Protein AF-F9XJL9-F1 (afdb_monomer_lite)

Foldseek 3Di:
DVVLVVLLVVLVVLLVVLLVLLVVQLVLADDPVLNVVSVVLNVLSVVLVVLVVVLQVQLVVQQQVVQCVVCDPDPDGDRDPCSVVSSCCQCCPPPHCNVVSVVSSVSSVVSSVVCCVRNVVCSVCRND

pLDDT: mean 94.13, std 6.64, range [61.5, 98.75]

Radius of gyration: 19.15 Å; chains: 1; bounding box: 49×22×49 Å

Secondary structure (DSSP, 8-state):
-HHHHHHHHHHHHHHHHHHHHHHHHGGG---HHHHHHHHHHHHHHHHHHHHHHHHHHHHHHHHHHHHHHHHTT-SS----TTHHHHHHHHHH-TTTTHHHHHHHHHHHHHHHHHHHHHHHHHHHSTT-

Sequence (128 aa):
MSEVAGELWLLLIQLAHKVKRAEDCLPRVRSTASRDMVEDFLDSGERLWQRFNKLLKICENYMWKAAKKESGNAKNVTMGKNSGCEFVDAIFGRDRELARTEKMMTGMRLWSMRFDANCEDILRNPSA

Structure (mmCIF, N/CA/C/O backbone):
data_AF-F9XJL9-F1
#
_entry.id   AF-F9XJL9-F1
#
loop_
_atom_site.group_PDB
_atom_site.id
_atom_site.type_symbol
_atom_site.label_atom_id
_atom_site.label_alt_id
_atom_site.label_comp_id
_atom_site.label_asym_id
_atom_site.label_entity_id
_atom_site.label_seq_id
_atom_site.pdbx_PDB_ins_code
_atom_site.Cartn_x
_atom_site.Cartn_y
_atom_site.Cartn_z
_atom_site.occupancy
_atom_site.B_iso_or_equiv
_atom_site.auth_seq_id
_atom_site.auth_comp_id
_atom_site.auth_asym_id
_atom_site.auth_atom_id
_atom_site.pdbx_PDB_model_num
ATOM 1 N N . MET A 1 1 ? -3.286 0.090 -19.213 1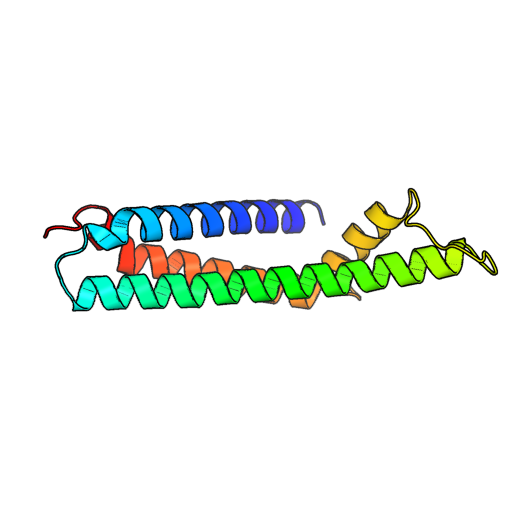.00 61.50 1 MET A N 1
ATOM 2 C CA . MET A 1 1 ? -2.320 0.860 -18.393 1.00 61.50 1 MET A CA 1
ATOM 3 C C . MET A 1 1 ? -3.009 1.930 -17.555 1.00 61.50 1 MET A C 1
ATOM 5 O O . MET A 1 1 ? -2.836 1.899 -16.347 1.00 61.50 1 MET A O 1
ATOM 9 N N . SER A 1 2 ? -3.806 2.833 -18.145 1.00 80.50 2 SER A N 1
ATOM 10 C CA . SER A 1 2 ? -4.496 3.907 -17.402 1.00 80.50 2 SER A CA 1
ATOM 11 C C . SER A 1 2 ? -5.423 3.402 -16.288 1.00 80.50 2 SER A C 1
ATOM 13 O O . SER A 1 2 ? -5.428 3.980 -15.208 1.00 80.50 2 SER A O 1
ATOM 15 N N . GLU A 1 3 ? -6.150 2.307 -16.519 1.00 89.50 3 GLU A N 1
ATOM 16 C CA . GLU A 1 3 ? -7.044 1.701 -15.521 1.00 89.50 3 GLU A CA 1
ATOM 17 C C . GLU A 1 3 ? -6.284 1.191 -14.285 1.00 89.50 3 GLU A C 1
ATOM 19 O O . GLU A 1 3 ? -6.577 1.609 -13.170 1.00 89.50 3 GLU A O 1
ATOM 24 N N . VAL A 1 4 ? -5.234 0.384 -14.484 1.00 92.75 4 VAL A N 1
ATOM 25 C CA . VAL A 1 4 ? -4.384 -0.143 -13.396 1.00 92.75 4 VAL A CA 1
ATOM 26 C C . VAL A 1 4 ? -3.707 0.987 -12.615 1.00 92.75 4 VAL A C 1
ATOM 28 O O . VAL A 1 4 ? -3.630 0.936 -11.389 1.00 92.75 4 VAL A O 1
ATOM 31 N N . ALA A 1 5 ? -3.238 2.030 -13.306 1.00 94.56 5 ALA A N 1
ATOM 32 C CA . ALA A 1 5 ? -2.624 3.188 -12.664 1.00 94.56 5 ALA A CA 1
ATOM 33 C C . ALA A 1 5 ? -3.626 3.980 -11.810 1.00 94.56 5 ALA A C 1
ATOM 35 O O . ALA A 1 5 ? -3.317 4.343 -10.674 1.00 94.56 5 ALA A O 1
ATOM 36 N N . GLY A 1 6 ? -4.830 4.218 -12.340 1.00 96.38 6 GLY A N 1
ATOM 37 C CA . GLY A 1 6 ? -5.908 4.880 -11.608 1.00 96.38 6 GLY A CA 1
ATOM 38 C C . GLY A 1 6 ? -6.353 4.073 -10.392 1.00 96.38 6 GLY A C 1
ATOM 39 O O . GLY A 1 6 ? -6.515 4.624 -9.306 1.00 96.38 6 GLY A O 1
ATOM 40 N N . GLU A 1 7 ? -6.476 2.757 -10.538 1.00 96.62 7 GLU A N 1
ATOM 41 C CA . GLU A 1 7 ? -6.834 1.885 -9.426 1.00 96.62 7 GLU A CA 1
ATOM 42 C C . GLU A 1 7 ? -5.744 1.850 -8.345 1.00 96.62 7 GLU A C 1
ATOM 44 O O . GLU A 1 7 ? -6.054 1.978 -7.161 1.00 96.62 7 GLU A O 1
ATOM 49 N N . LEU A 1 8 ? -4.465 1.745 -8.726 1.00 97.69 8 LEU A N 1
ATOM 50 C CA . LEU A 1 8 ? -3.355 1.820 -7.775 1.00 97.69 8 LEU A CA 1
ATOM 51 C C . LEU A 1 8 ? -3.398 3.136 -6.989 1.00 97.69 8 LEU A C 1
ATOM 53 O O . LEU A 1 8 ? -3.241 3.128 -5.771 1.00 97.69 8 LEU A O 1
ATOM 57 N N . TRP A 1 9 ? -3.645 4.256 -7.670 1.00 97.62 9 TRP A N 1
ATOM 58 C CA . TRP A 1 9 ? -3.761 5.562 -7.026 1.00 97.62 9 TRP A CA 1
ATOM 59 C C . TRP A 1 9 ? -4.885 5.605 -5.984 1.00 97.62 9 TRP A C 1
ATOM 61 O O . TRP A 1 9 ? -4.665 6.039 -4.852 1.00 97.62 9 TRP A O 1
ATOM 71 N N . LEU A 1 10 ? -6.068 5.088 -6.325 1.00 98.31 10 LEU A N 1
ATOM 72 C CA . LEU A 1 10 ? -7.190 5.004 -5.389 1.00 98.31 10 LEU A CA 1
ATOM 73 C C . LEU A 1 10 ? -6.866 4.112 -4.183 1.00 98.31 10 LEU A C 1
ATOM 75 O O . LEU A 1 10 ? -7.186 4.482 -3.053 1.00 98.31 10 LEU A O 1
ATOM 79 N N . LEU A 1 11 ? -6.191 2.979 -4.393 1.00 98.50 11 LEU A N 1
ATOM 80 C CA . LEU A 1 11 ? -5.766 2.093 -3.304 1.00 98.50 11 LEU A CA 1
ATOM 81 C C . LEU A 1 11 ? -4.772 2.775 -2.356 1.00 98.50 11 LEU A C 1
ATOM 83 O O . LEU A 1 11 ? -4.882 2.609 -1.142 1.00 98.50 11 LEU A O 1
ATOM 87 N N . LEU A 1 12 ? -3.840 3.574 -2.882 1.00 98.50 12 LEU A N 1
ATOM 88 C CA . LEU A 1 12 ? -2.882 4.333 -2.071 1.00 98.50 12 LEU A CA 1
ATOM 89 C C . LEU A 1 12 ? -3.572 5.423 -1.240 1.00 98.50 12 LEU A C 1
ATOM 91 O O . LEU A 1 12 ? -3.258 5.573 -0.059 1.00 98.50 12 LEU A O 1
ATOM 95 N N . ILE A 1 13 ? -4.544 6.138 -1.820 1.00 98.56 13 ILE A N 1
ATOM 96 C CA . ILE A 1 13 ? -5.365 7.113 -1.083 1.00 98.56 13 ILE A CA 1
ATOM 97 C C . ILE A 1 13 ? -6.127 6.421 0.050 1.00 98.56 13 ILE A C 1
ATOM 99 O O . ILE A 1 13 ? -6.119 6.901 1.184 1.00 98.56 13 ILE A O 1
ATOM 103 N N . GLN A 1 14 ? -6.772 5.289 -0.240 1.00 98.25 14 GLN A N 1
ATOM 104 C CA . GLN A 1 14 ? -7.529 4.537 0.760 1.00 98.25 14 GLN A CA 1
ATOM 105 C C . GLN A 1 14 ? -6.635 4.036 1.894 1.00 98.25 14 GLN A C 1
ATOM 107 O O . GLN A 1 14 ? -6.997 4.191 3.060 1.00 98.25 14 GLN A O 1
ATOM 112 N N . LEU A 1 15 ? -5.466 3.474 1.570 1.00 98.56 15 LEU A N 1
ATOM 113 C CA . LEU A 1 15 ? -4.495 3.017 2.562 1.00 98.56 15 LEU A CA 1
ATOM 114 C C . LEU A 1 15 ? -4.051 4.174 3.465 1.00 98.56 15 LEU A C 1
ATOM 116 O O . LEU A 1 15 ? -4.150 4.058 4.684 1.00 98.56 15 LEU A O 1
ATOM 120 N N . ALA A 1 16 ? -3.633 5.302 2.878 1.00 98.50 16 ALA A N 1
ATOM 121 C CA . ALA A 1 16 ? -3.210 6.486 3.630 1.00 98.50 16 ALA A CA 1
ATOM 122 C C . ALA A 1 16 ? -4.318 6.995 4.558 1.00 98.50 16 ALA A C 1
ATOM 124 O O . ALA A 1 16 ? -4.078 7.246 5.737 1.00 98.50 16 ALA A O 1
ATOM 125 N N . HIS A 1 17 ? -5.542 7.111 4.039 1.00 98.31 17 HIS A N 1
ATOM 126 C CA . HIS A 1 17 ? -6.683 7.592 4.806 1.00 98.31 17 HIS A CA 1
ATOM 127 C C . HIS A 1 17 ? -7.019 6.672 5.988 1.00 98.31 17 HIS A C 1
ATOM 129 O O . HIS A 1 17 ? -7.194 7.152 7.108 1.00 98.31 17 HIS A O 1
ATOM 135 N N . LYS A 1 18 ? -7.100 5.355 5.756 1.00 98.56 18 LYS A N 1
ATOM 136 C CA . LYS A 1 18 ? -7.447 4.377 6.797 1.00 98.56 18 LYS A CA 1
ATOM 137 C C . LYS A 1 18 ? -6.374 4.295 7.882 1.00 98.56 18 LYS A C 1
ATOM 139 O O . LYS A 1 18 ? -6.726 4.332 9.058 1.00 98.56 18 LYS A O 1
ATOM 144 N N . VAL A 1 19 ? -5.093 4.261 7.498 1.00 98.56 19 VAL A N 1
ATOM 145 C CA . VAL A 1 19 ? -3.960 4.295 8.442 1.00 98.56 19 VAL A CA 1
ATOM 146 C C . VAL A 1 19 ? -4.032 5.555 9.296 1.00 98.56 19 VAL A C 1
ATOM 148 O O . VAL A 1 19 ? -4.106 5.455 10.516 1.00 98.56 19 VAL A O 1
ATOM 151 N N . LYS A 1 20 ? -4.140 6.731 8.668 1.00 98.44 20 LYS A N 1
ATOM 152 C CA . LYS A 1 20 ? -4.184 8.000 9.398 1.00 98.44 20 LYS A CA 1
ATOM 153 C C . LYS A 1 20 ? -5.365 8.073 10.369 1.00 98.44 20 LYS A C 1
ATOM 155 O O . LYS A 1 20 ? -5.208 8.464 11.523 1.00 98.44 20 LYS A O 1
ATOM 160 N N . ARG A 1 21 ? -6.554 7.653 9.924 1.00 98.25 21 ARG A N 1
ATOM 161 C CA . ARG A 1 21 ? -7.752 7.608 10.774 1.00 98.25 21 ARG A CA 1
ATOM 162 C C . ARG A 1 21 ? -7.572 6.662 11.963 1.00 98.25 21 ARG A C 1
ATOM 164 O O . ARG A 1 21 ? -8.027 6.995 13.055 1.00 98.25 21 ARG A O 1
ATOM 171 N N . ALA A 1 22 ? -6.948 5.501 11.763 1.00 98.38 22 ALA A N 1
ATOM 172 C CA . ALA A 1 22 ? -6.658 4.565 12.845 1.00 98.38 22 ALA A CA 1
ATOM 173 C C . ALA A 1 22 ? -5.660 5.151 13.850 1.00 98.38 22 ALA A C 1
ATOM 175 O O . ALA A 1 22 ? -5.959 5.149 15.041 1.00 98.38 22 ALA A O 1
ATOM 176 N N . GLU A 1 23 ? -4.547 5.727 13.389 1.00 98.31 23 GLU A N 1
ATOM 177 C CA . GLU A 1 23 ? -3.550 6.391 14.245 1.00 98.31 23 GLU A CA 1
ATOM 178 C C . GLU A 1 23 ? -4.179 7.493 15.109 1.00 98.31 23 GLU A C 1
ATOM 180 O O . GLU A 1 23 ? -3.985 7.526 16.323 1.00 98.31 23 GLU A O 1
ATOM 185 N N . ASP A 1 24 ? -4.996 8.361 14.505 1.00 98.06 24 ASP A N 1
ATOM 186 C CA . ASP A 1 24 ? -5.655 9.472 15.204 1.00 98.06 24 ASP A CA 1
ATOM 187 C C . ASP A 1 24 ? -6.768 8.999 16.166 1.00 98.06 24 ASP A C 1
ATOM 189 O O . ASP A 1 24 ? -7.222 9.735 17.051 1.00 98.06 24 ASP A O 1
ATOM 193 N N . CYS A 1 25 ? -7.278 7.778 15.991 1.00 97.88 25 CYS A N 1
ATOM 194 C CA . CYS A 1 25 ? -8.306 7.207 16.858 1.00 97.88 25 CYS A CA 1
ATOM 195 C C . CYS A 1 25 ? -7.731 6.357 17.990 1.00 97.88 25 CYS A C 1
ATOM 197 O O . CYS A 1 25 ? -8.302 6.349 19.079 1.00 97.88 25 CYS A O 1
ATOM 199 N N . LEU A 1 26 ? -6.589 5.707 17.769 1.00 97.06 26 LEU A N 1
ATOM 200 C CA . LEU A 1 26 ? -5.985 4.741 18.682 1.00 97.06 26 LEU A CA 1
ATOM 201 C C . LEU A 1 26 ? -5.869 5.222 20.145 1.00 97.06 26 LEU A C 1
ATOM 203 O O . LEU A 1 26 ? -6.224 4.451 21.037 1.00 97.06 26 LEU A O 1
ATOM 207 N N . PRO A 1 27 ? -5.496 6.487 20.448 1.00 97.06 27 PRO A N 1
ATOM 208 C CA . PRO A 1 27 ? -5.432 6.970 21.832 1.00 97.06 27 PRO A CA 1
ATOM 209 C C . PRO A 1 27 ? -6.782 6.987 22.563 1.00 97.06 27 PRO A C 1
ATOM 211 O O . PRO A 1 27 ? -6.817 7.043 23.790 1.00 97.06 27 PRO A O 1
ATOM 214 N N . ARG A 1 28 ? -7.897 6.977 21.822 1.00 97.38 28 ARG A N 1
ATOM 215 C CA . ARG A 1 28 ? -9.263 6.988 22.362 1.00 97.38 28 ARG A CA 1
ATOM 216 C C . ARG A 1 28 ? -9.818 5.582 22.586 1.00 97.38 28 ARG A C 1
ATOM 218 O O . ARG A 1 28 ? -10.837 5.466 23.265 1.00 97.38 28 ARG A O 1
ATOM 225 N N . VAL A 1 29 ? -9.178 4.548 22.031 1.00 97.50 29 VAL A N 1
ATOM 226 C CA . VAL A 1 29 ? -9.63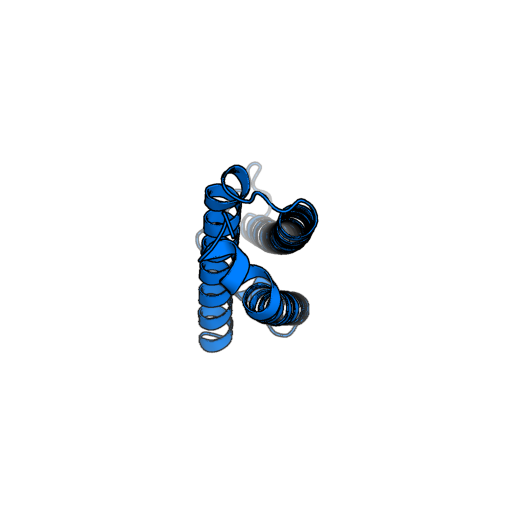3 3.155 22.123 1.00 97.50 29 VAL A CA 1
ATOM 227 C C . VAL A 1 29 ? -9.365 2.611 23.527 1.00 97.50 29 VAL A C 1
ATOM 229 O O . VAL A 1 29 ? -8.211 2.495 23.941 1.00 97.50 29 VAL A O 1
ATOM 232 N N . ARG A 1 30 ? -10.432 2.307 24.280 1.00 94.75 30 ARG A N 1
ATOM 233 C CA . ARG A 1 30 ? -10.332 1.873 25.691 1.00 94.75 30 ARG A CA 1
ATOM 234 C C . ARG A 1 30 ? -10.161 0.368 25.864 1.00 94.75 30 ARG A C 1
ATOM 236 O O . ARG A 1 30 ? -9.438 -0.060 26.758 1.00 94.75 30 ARG A O 1
ATOM 243 N N . SER A 1 31 ? -10.837 -0.420 25.034 1.00 96.38 31 SER A N 1
ATOM 244 C CA . SER A 1 31 ? -10.719 -1.878 25.044 1.00 96.38 31 SER A CA 1
ATOM 245 C C . SER A 1 31 ? -9.328 -2.296 24.568 1.00 96.38 31 SER A C 1
ATOM 247 O O . SER A 1 31 ? -8.933 -1.957 23.453 1.00 96.38 31 SER A O 1
ATOM 249 N N . THR A 1 32 ? -8.604 -3.058 25.392 1.00 96.88 32 THR A N 1
ATOM 250 C CA . THR A 1 32 ? -7.283 -3.600 25.037 1.00 96.88 32 THR A CA 1
ATOM 251 C C . THR A 1 32 ? -7.361 -4.461 23.780 1.00 96.88 32 THR A C 1
ATOM 253 O O . THR A 1 32 ? -6.623 -4.214 22.840 1.00 96.88 32 THR A O 1
ATOM 256 N N . ALA A 1 33 ? -8.330 -5.377 23.695 1.00 97.06 33 ALA A N 1
ATOM 257 C CA . ALA A 1 33 ? -8.490 -6.235 22.519 1.00 97.06 33 ALA A CA 1
ATOM 258 C C . ALA A 1 33 ? -8.774 -5.431 21.236 1.00 97.06 33 ALA A C 1
ATOM 260 O O . ALA A 1 33 ? -8.251 -5.743 20.169 1.00 97.06 33 ALA A O 1
ATOM 261 N N . SER A 1 34 ? -9.581 -4.370 21.337 1.00 97.94 34 SER A N 1
ATOM 262 C CA . SER A 1 34 ? -9.863 -3.485 20.201 1.00 97.94 34 SER A CA 1
ATOM 263 C C . SER A 1 34 ? -8.635 -2.670 19.799 1.00 97.94 34 SER A C 1
ATOM 265 O O . SER A 1 34 ? -8.427 -2.408 18.617 1.00 97.94 34 SER A O 1
ATOM 267 N N . ARG A 1 35 ? -7.822 -2.261 20.777 1.00 98.00 35 ARG A N 1
ATOM 268 C CA . ARG A 1 35 ? -6.571 -1.544 20.544 1.00 98.00 35 ARG A CA 1
ATOM 269 C C . ARG A 1 35 ? -5.558 -2.433 19.827 1.00 98.00 35 ARG A C 1
ATOM 271 O O . ARG A 1 35 ? -5.078 -2.025 18.775 1.00 98.00 35 ARG A O 1
ATOM 278 N N . ASP A 1 36 ? -5.332 -3.642 20.338 1.00 98.25 36 ASP A N 1
ATOM 279 C CA . ASP A 1 36 ? -4.432 -4.636 19.745 1.00 98.25 36 ASP A CA 1
ATOM 280 C C . ASP A 1 36 ? -4.845 -4.931 18.294 1.00 98.25 36 ASP A C 1
ATOM 282 O O . ASP A 1 36 ? -4.018 -4.923 17.386 1.00 98.25 36 ASP A O 1
ATOM 286 N N . MET A 1 37 ? -6.154 -5.076 18.043 1.00 98.38 37 MET A N 1
ATOM 287 C CA . MET A 1 37 ? -6.684 -5.255 16.691 1.00 98.38 37 MET A CA 1
ATOM 288 C C . MET A 1 37 ? -6.315 -4.092 15.760 1.00 98.38 37 MET A C 1
ATOM 290 O O . MET A 1 37 ? -5.876 -4.317 14.633 1.00 98.38 37 MET A O 1
ATOM 294 N N . VAL A 1 38 ? -6.503 -2.843 16.194 1.00 98.50 38 VAL A N 1
ATOM 295 C CA . VAL A 1 38 ? -6.174 -1.670 15.370 1.00 98.50 38 VAL A CA 1
ATOM 296 C C . VAL A 1 38 ? -4.659 -1.555 15.156 1.00 98.50 38 VAL A C 1
ATOM 298 O O . VAL A 1 38 ? -4.239 -1.258 14.038 1.00 98.50 38 VAL A O 1
ATOM 301 N N . GLU A 1 39 ? -3.845 -1.828 16.178 1.00 98.62 39 GLU A N 1
ATOM 302 C CA . GLU A 1 39 ? -2.376 -1.836 16.090 1.00 98.62 39 GLU A CA 1
ATOM 303 C C . GLU A 1 39 ? -1.877 -2.889 15.081 1.00 98.62 39 GLU A C 1
ATOM 305 O O . GLU A 1 39 ? -1.097 -2.555 14.188 1.00 98.62 39 GLU A O 1
ATOM 310 N N . ASP A 1 40 ? -2.427 -4.107 15.092 1.00 98.62 40 ASP A N 1
ATOM 311 C CA . ASP A 1 40 ? -2.114 -5.153 14.104 1.00 98.62 40 ASP A CA 1
ATOM 312 C C . ASP A 1 40 ? -2.422 -4.715 12.656 1.00 98.62 40 ASP A C 1
ATOM 314 O O . ASP A 1 40 ? -1.701 -5.035 11.690 1.00 98.62 40 ASP A O 1
ATOM 318 N N . PHE A 1 41 ? -3.512 -3.965 12.470 1.00 98.62 41 PHE A N 1
ATOM 319 C CA . PHE A 1 41 ? -3.871 -3.408 11.169 1.00 98.62 41 PHE A CA 1
ATOM 320 C C . PHE A 1 41 ? -2.953 -2.261 10.741 1.00 98.62 41 PHE A C 1
ATOM 322 O O . PHE A 1 41 ? -2.603 -2.201 9.558 1.00 98.62 41 PHE A O 1
ATOM 329 N N . LEU A 1 42 ? -2.528 -1.397 11.665 1.00 98.69 42 LEU A N 1
ATOM 330 C CA . LEU A 1 42 ? -1.537 -0.349 11.404 1.00 98.69 42 LEU A CA 1
ATOM 331 C C . LEU A 1 42 ? -0.200 -0.959 10.976 1.00 98.69 42 LEU A C 1
ATOM 333 O O . LEU A 1 42 ? 0.321 -0.614 9.914 1.00 98.69 42 LEU A O 1
ATOM 337 N N . ASP A 1 43 ? 0.285 -1.956 11.711 1.00 98.69 43 ASP A N 1
ATOM 338 C CA . ASP A 1 43 ? 1.516 -2.680 11.398 1.00 98.69 43 ASP A CA 1
ATOM 339 C C . ASP A 1 43 ? 1.455 -3.365 10.027 1.00 98.69 43 ASP A C 1
ATOM 341 O O . ASP A 1 43 ? 2.408 -3.348 9.239 1.00 98.69 43 ASP A O 1
ATOM 345 N N . SER A 1 44 ? 0.325 -4.000 9.705 1.00 98.38 44 SER A N 1
ATOM 346 C CA . SER A 1 44 ? 0.137 -4.619 8.390 1.00 98.38 44 SER A CA 1
ATOM 347 C C . SER A 1 44 ? -0.038 -3.602 7.258 1.00 98.38 44 SER A C 1
ATOM 349 O O . SER A 1 44 ? 0.414 -3.880 6.142 1.00 98.38 44 SER A O 1
ATOM 351 N N . GLY A 1 45 ? -0.615 -2.431 7.537 1.00 98.44 45 GLY A N 1
ATOM 352 C CA . GLY A 1 45 ? -0.695 -1.298 6.616 1.00 98.44 45 GLY A CA 1
ATOM 353 C C . GLY A 1 45 ? 0.687 -0.723 6.301 1.00 98.44 45 GLY A C 1
ATOM 354 O O . GLY A 1 45 ? 1.034 -0.551 5.132 1.00 98.44 45 GLY A O 1
ATOM 355 N N . GLU A 1 46 ? 1.532 -0.547 7.316 1.00 98.38 46 GLU A N 1
ATOM 356 C CA . GLU A 1 46 ? 2.923 -0.111 7.153 1.00 98.38 46 GLU A CA 1
ATOM 357 C C . GLU A 1 46 ? 3.737 -1.111 6.316 1.00 98.38 46 GLU A C 1
ATOM 359 O O . GLU A 1 46 ? 4.479 -0.736 5.404 1.00 98.38 46 GLU A O 1
ATOM 364 N N . ARG A 1 47 ? 3.519 -2.421 6.497 1.00 98.50 47 ARG A N 1
ATOM 365 C CA . ARG A 1 47 ? 4.130 -3.436 5.617 1.00 98.50 47 ARG A CA 1
ATOM 366 C C . ARG A 1 47 ? 3.717 -3.284 4.147 1.00 98.50 47 ARG A C 1
ATOM 368 O O . ARG A 1 47 ? 4.501 -3.642 3.262 1.00 98.50 47 ARG A O 1
ATOM 375 N N . LEU A 1 48 ? 2.515 -2.784 3.846 1.00 98.44 48 LEU A N 1
ATOM 376 C CA . LEU A 1 48 ? 2.106 -2.473 2.469 1.00 98.44 48 LEU A CA 1
ATOM 377 C C . LEU A 1 48 ? 2.828 -1.228 1.940 1.00 98.44 48 LEU A C 1
ATOM 379 O O . LEU A 1 48 ? 3.317 -1.271 0.808 1.00 98.44 48 LEU A O 1
ATOM 383 N N . TRP A 1 49 ? 2.991 -0.184 2.759 1.00 98.00 49 TRP A N 1
ATOM 384 C CA . TRP A 1 49 ? 3.799 0.990 2.407 1.00 98.00 49 TRP A CA 1
ATOM 385 C C . TRP A 1 49 ? 5.244 0.628 2.093 1.00 98.00 49 TRP A C 1
ATOM 387 O O . TRP A 1 49 ? 5.785 1.033 1.064 1.00 98.00 49 TRP A O 1
ATOM 397 N N . GLN A 1 50 ? 5.860 -0.219 2.912 1.00 98.12 50 GLN A N 1
ATOM 398 C CA . GLN A 1 50 ? 7.222 -0.696 2.678 1.00 98.12 50 GLN A CA 1
ATOM 399 C C . GLN A 1 50 ? 7.349 -1.478 1.366 1.00 98.12 50 GLN A C 1
ATOM 401 O O . GLN A 1 50 ? 8.338 -1.327 0.641 1.00 98.12 50 GLN A O 1
ATOM 406 N N . ARG A 1 51 ? 6.344 -2.291 1.012 1.00 97.38 51 ARG A N 1
ATOM 407 C CA . ARG A 1 51 ? 6.305 -2.992 -0.282 1.00 97.38 51 ARG A CA 1
ATOM 408 C C . ARG A 1 51 ? 6.190 -2.013 -1.448 1.00 97.38 51 ARG A C 1
ATOM 410 O O . ARG A 1 51 ? 6.906 -2.197 -2.433 1.00 97.38 51 ARG A O 1
ATOM 417 N N . PHE A 1 52 ? 5.362 -0.977 -1.324 1.00 97.69 52 PHE A N 1
ATOM 418 C CA . PHE A 1 52 ? 5.244 0.068 -2.340 1.00 97.69 52 PHE A CA 1
ATOM 419 C C . PHE A 1 52 ? 6.550 0.855 -2.500 1.00 97.69 52 PHE A C 1
ATOM 421 O O . PHE A 1 52 ? 7.070 0.966 -3.606 1.00 97.69 52 PHE A O 1
ATOM 428 N N . ASN A 1 53 ? 7.166 1.281 -1.398 1.00 97.62 53 ASN A N 1
ATOM 429 C CA . ASN A 1 53 ? 8.472 1.945 -1.406 1.00 97.62 53 ASN A CA 1
ATOM 430 C C . ASN A 1 53 ? 9.558 1.080 -2.062 1.00 97.62 53 ASN A C 1
ATOM 432 O O . ASN A 1 53 ? 10.390 1.579 -2.821 1.00 97.62 53 ASN A O 1
ATOM 436 N N . LYS A 1 54 ? 9.547 -0.235 -1.813 1.00 97.69 54 LYS A N 1
ATOM 437 C CA . LYS A 1 54 ? 10.463 -1.170 -2.476 1.00 97.69 54 LYS A CA 1
ATOM 438 C C . LYS A 1 54 ? 10.212 -1.247 -3.984 1.00 97.69 54 LYS A C 1
ATOM 440 O O . LYS A 1 54 ? 11.180 -1.287 -4.738 1.00 97.69 54 LYS A O 1
ATOM 445 N N . LEU A 1 55 ? 8.952 -1.256 -4.420 1.00 97.25 55 LEU A N 1
ATOM 446 C CA . LEU A 1 55 ? 8.590 -1.209 -5.838 1.00 97.25 55 LEU A CA 1
ATOM 447 C C . LEU A 1 55 ? 9.096 0.086 -6.493 1.00 97.25 55 LEU A C 1
ATOM 449 O O . LEU A 1 55 ? 9.760 0.010 -7.521 1.00 97.25 55 LEU A O 1
ATOM 453 N N . LEU A 1 56 ? 8.890 1.247 -5.862 1.00 96.94 56 LEU A N 1
ATOM 454 C CA . LEU A 1 56 ? 9.390 2.532 -6.368 1.00 96.94 56 LEU A CA 1
ATOM 455 C C . LEU A 1 56 ? 10.914 2.539 -6.535 1.00 96.94 56 LEU A C 1
ATOM 457 O O . LEU A 1 56 ? 11.409 2.954 -7.578 1.00 96.94 56 LEU A O 1
ATOM 461 N N . LYS A 1 57 ? 11.658 2.006 -5.557 1.00 97.00 57 LYS A N 1
ATOM 462 C CA . LYS A 1 57 ? 13.123 1.861 -5.651 1.00 97.00 57 LYS A CA 1
ATOM 463 C C . LYS A 1 57 ? 13.556 0.943 -6.796 1.00 97.00 57 LYS A C 1
ATOM 465 O O . LYS A 1 57 ? 14.587 1.171 -7.422 1.00 97.00 57 LYS A O 1
ATOM 470 N N . ILE A 1 58 ? 12.792 -0.113 -7.078 1.00 96.44 58 ILE A N 1
ATOM 471 C CA . ILE A 1 58 ? 13.052 -0.975 -8.236 1.00 96.44 58 ILE A CA 1
ATOM 472 C C . ILE A 1 58 ? 12.828 -0.186 -9.531 1.00 96.44 58 ILE A C 1
ATOM 474 O O . ILE A 1 58 ? 13.703 -0.206 -10.396 1.00 96.44 58 ILE A O 1
ATOM 478 N N . CYS A 1 59 ? 11.724 0.557 -9.641 1.00 95.94 59 CYS A N 1
ATOM 479 C CA . CYS A 1 59 ? 11.454 1.426 -10.788 1.00 95.94 59 CYS A CA 1
ATOM 480 C C . CYS A 1 59 ? 12.552 2.484 -10.983 1.00 95.94 59 CYS A C 1
ATOM 482 O O . CYS A 1 59 ? 13.005 2.694 -12.106 1.00 95.94 59 CYS A O 1
ATOM 484 N N . GLU A 1 60 ? 13.064 3.075 -9.901 1.00 94.38 60 GLU A N 1
ATOM 485 C CA . GLU A 1 60 ? 14.183 4.023 -9.941 1.00 94.38 60 GLU A CA 1
ATOM 486 C C . GLU A 1 60 ? 15.448 3.405 -10.567 1.00 94.38 60 GLU A C 1
ATOM 488 O O . GLU A 1 60 ? 16.143 4.049 -11.353 1.00 94.38 60 GLU A O 1
ATOM 493 N N . ASN A 1 61 ? 15.727 2.123 -10.306 1.00 93.50 61 ASN A N 1
ATOM 494 C CA . ASN A 1 61 ? 16.856 1.433 -10.936 1.00 93.50 61 ASN A CA 1
ATOM 495 C C . ASN A 1 61 ? 16.695 1.305 -12.458 1.00 93.50 61 ASN A C 1
ATOM 497 O O . ASN A 1 61 ? 17.693 1.391 -13.176 1.00 93.50 61 ASN A O 1
ATOM 501 N N . TYR A 1 62 ? 15.473 1.099 -12.962 1.00 93.00 62 TYR A N 1
ATOM 502 C CA . TYR A 1 62 ? 15.213 1.111 -14.407 1.00 93.00 62 TYR A CA 1
ATOM 503 C C . TYR A 1 62 ? 15.482 2.499 -14.991 1.00 93.00 62 TYR A C 1
ATOM 505 O O . TYR A 1 62 ? 16.228 2.617 -15.963 1.00 93.00 62 TYR A O 1
ATOM 513 N N . MET A 1 63 ? 14.996 3.549 -14.325 1.00 93.25 63 MET A N 1
ATOM 514 C CA . MET A 1 63 ? 15.252 4.936 -14.721 1.00 93.25 63 MET A CA 1
ATOM 515 C C . MET A 1 63 ? 16.756 5.236 -14.793 1.00 93.25 63 MET A C 1
ATOM 517 O O . MET A 1 63 ? 17.221 5.815 -15.774 1.00 93.25 63 MET A O 1
ATOM 521 N N . TRP A 1 64 ? 17.540 4.784 -13.806 1.00 90.69 64 TRP A N 1
ATOM 522 C CA . TRP A 1 64 ? 18.990 5.001 -13.774 1.00 90.69 64 TRP A CA 1
ATOM 523 C C . TRP A 1 64 ? 19.711 4.231 -14.879 1.00 90.69 64 TRP A C 1
ATOM 525 O O . TRP A 1 64 ? 20.667 4.742 -15.463 1.00 90.69 64 TRP A O 1
ATOM 535 N N . LYS A 1 65 ? 19.273 3.004 -15.184 1.00 89.44 65 LYS A N 1
ATOM 536 C CA . LYS A 1 65 ? 19.819 2.217 -16.300 1.00 89.44 65 LYS A CA 1
ATOM 537 C C . LYS A 1 65 ? 19.545 2.897 -17.641 1.00 89.44 65 LYS A C 1
ATOM 539 O O . LYS A 1 65 ? 20.462 2.988 -18.457 1.00 89.44 65 LYS A O 1
ATOM 544 N N . ALA A 1 66 ? 18.331 3.404 -17.843 1.00 89.44 66 ALA A N 1
ATOM 545 C CA . ALA A 1 66 ? 17.975 4.157 -19.040 1.00 89.44 66 ALA A CA 1
ATOM 546 C C . ALA A 1 66 ? 18.806 5.444 -19.158 1.00 89.44 66 ALA A C 1
ATOM 548 O O . ALA A 1 66 ? 19.456 5.652 -20.179 1.00 89.44 66 ALA A O 1
ATOM 549 N N . ALA A 1 67 ? 18.904 6.236 -18.085 1.00 88.50 67 ALA A N 1
ATOM 550 C CA . ALA A 1 67 ? 19.692 7.469 -18.070 1.00 88.50 67 ALA A CA 1
ATOM 551 C C . ALA A 1 67 ? 21.181 7.222 -18.371 1.00 88.50 67 ALA A C 1
ATOM 553 O O . ALA A 1 67 ? 21.788 7.953 -19.153 1.00 88.50 67 ALA A O 1
ATOM 554 N N . LYS A 1 68 ? 21.776 6.157 -17.812 1.00 87.56 68 LYS A N 1
ATOM 555 C CA . LYS A 1 68 ? 23.161 5.751 -18.121 1.00 87.56 68 LYS A CA 1
ATOM 556 C C . LYS A 1 68 ? 23.334 5.387 -19.595 1.00 87.56 68 LYS A C 1
ATOM 558 O O . LYS A 1 68 ? 24.322 5.785 -20.202 1.00 87.56 68 LYS A O 1
ATOM 563 N N . LYS A 1 69 ? 22.376 4.656 -20.174 1.00 85.81 69 LYS A N 1
ATOM 564 C CA . LYS A 1 69 ? 22.399 4.279 -21.593 1.00 85.81 69 LYS A CA 1
ATOM 565 C C . LYS A 1 69 ? 22.294 5.502 -22.509 1.00 85.81 69 LYS A C 1
ATOM 567 O O . LYS A 1 69 ? 23.011 5.567 -23.500 1.00 85.81 69 LYS A O 1
ATOM 572 N N . GLU A 1 70 ? 21.441 6.465 -22.169 1.00 84.88 70 GLU A N 1
ATOM 573 C CA . GLU A 1 70 ? 21.278 7.715 -22.925 1.00 84.88 70 GLU A CA 1
ATOM 574 C C . GLU A 1 70 ? 22.501 8.634 -22.814 1.00 84.88 70 GLU A C 1
ATOM 576 O O . GLU A 1 70 ? 22.870 9.296 -23.780 1.00 84.88 70 GLU A O 1
ATOM 581 N N . SER A 1 71 ? 23.156 8.651 -21.652 1.00 82.50 71 SER A N 1
ATOM 582 C CA . SER A 1 71 ? 24.286 9.546 -21.372 1.00 82.50 71 SER A CA 1
ATOM 583 C C . SER A 1 71 ? 25.625 9.070 -21.960 1.00 82.50 71 SER A C 1
ATOM 585 O O . SER A 1 71 ? 26.596 9.829 -21.965 1.00 82.50 71 SER A O 1
ATOM 587 N N . GLY A 1 72 ? 25.718 7.823 -22.437 1.00 81.12 72 GLY A N 1
ATOM 588 C CA . GLY A 1 72 ? 26.959 7.254 -22.973 1.00 81.12 72 GLY A CA 1
ATOM 589 C C . GLY A 1 72 ? 28.130 7.337 -21.979 1.00 81.12 72 GLY A C 1
ATOM 590 O O . GLY A 1 72 ? 28.015 6.892 -20.841 1.00 81.12 72 GLY A O 1
ATOM 591 N N . ASN A 1 73 ? 29.253 7.935 -22.402 1.00 76.06 73 ASN A N 1
ATOM 592 C CA . ASN A 1 73 ? 30.474 8.106 -21.592 1.00 76.06 73 ASN A CA 1
ATOM 593 C C . ASN A 1 73 ? 30.494 9.400 -20.745 1.00 76.06 73 ASN A C 1
ATOM 595 O O . ASN A 1 73 ? 31.567 9.848 -20.329 1.00 76.06 73 ASN A O 1
ATOM 599 N N . ALA A 1 74 ? 29.352 10.054 -20.514 1.00 79.69 74 ALA A N 1
ATOM 600 C CA . ALA A 1 74 ? 29.320 11.273 -19.709 1.00 79.69 74 ALA A CA 1
ATOM 601 C C . ALA A 1 74 ? 29.797 11.013 -18.266 1.00 79.69 74 ALA A C 1
ATOM 603 O O . ALA A 1 74 ? 29.344 10.080 -17.605 1.00 79.69 74 ALA A O 1
ATOM 604 N N . LYS A 1 75 ? 30.686 11.880 -17.752 1.00 73.06 75 LYS A N 1
ATOM 605 C CA . LYS A 1 75 ? 31.205 11.792 -16.371 1.00 73.06 75 LYS A CA 1
ATOM 606 C C . LYS A 1 75 ? 30.113 11.928 -15.305 1.00 73.06 75 LYS A C 1
ATOM 608 O O . LYS A 1 75 ? 30.255 11.355 -14.232 1.00 73.06 75 LYS A O 1
ATOM 613 N N . ASN A 1 76 ? 29.041 12.662 -15.608 1.00 78.94 76 ASN A N 1
ATOM 614 C CA . ASN A 1 76 ? 27.906 12.878 -14.716 1.00 78.94 76 ASN A CA 1
ATOM 615 C C . ASN A 1 76 ? 26.624 12.434 -15.424 1.00 78.94 76 ASN A C 1
ATOM 617 O O . ASN A 1 76 ? 26.281 12.980 -16.471 1.00 78.94 76 ASN A O 1
ATOM 621 N N . VAL A 1 77 ? 25.927 11.456 -14.846 1.00 81.19 77 VAL A N 1
ATOM 622 C CA . VAL A 1 77 ? 24.636 10.966 -15.343 1.00 81.19 77 VAL A CA 1
ATOM 623 C C . VAL A 1 77 ? 23.531 11.608 -14.518 1.00 81.19 77 VAL A C 1
ATOM 625 O O . VAL A 1 77 ? 23.523 11.488 -13.293 1.00 81.19 77 VAL A O 1
ATOM 628 N N . THR A 1 78 ? 22.591 12.269 -15.181 1.00 82.44 78 THR A N 1
ATOM 629 C CA . THR A 1 78 ? 21.383 12.828 -14.567 1.00 82.44 78 THR A CA 1
ATOM 630 C C . THR A 1 78 ? 20.145 12.206 -15.203 1.00 82.44 78 THR A C 1
ATOM 632 O O . THR A 1 78 ? 20.169 11.788 -16.359 1.00 82.44 78 THR A O 1
ATOM 635 N N . MET A 1 79 ? 19.054 12.115 -14.440 1.00 82.81 79 MET A N 1
ATOM 636 C CA . MET A 1 79 ? 17.772 11.658 -14.979 1.00 82.81 79 MET A CA 1
ATOM 637 C C . MET A 1 79 ? 17.249 12.679 -15.991 1.00 82.81 79 MET A C 1
ATOM 639 O O . MET A 1 79 ? 17.079 13.856 -15.668 1.00 82.81 79 MET A O 1
ATOM 643 N N . GLY A 1 80 ? 17.032 12.224 -17.223 1.00 79.56 80 GLY A N 1
ATOM 644 C CA . GLY A 1 80 ? 16.551 13.043 -18.329 1.00 79.56 80 GLY A CA 1
ATOM 645 C C . GLY A 1 80 ? 15.027 13.044 -18.449 1.00 79.56 80 GLY A C 1
ATOM 646 O O . GLY A 1 80 ? 14.306 12.417 -17.672 1.00 79.56 80 GLY A O 1
ATOM 647 N N . LYS A 1 81 ? 14.517 13.713 -19.489 1.00 78.56 81 LYS A N 1
ATOM 648 C CA . LYS A 1 81 ? 13.070 13.784 -19.773 1.00 78.56 81 LYS A CA 1
ATOM 649 C C . LYS A 1 81 ? 12.414 12.403 -19.947 1.00 78.56 81 LYS A C 1
ATOM 651 O O . LYS A 1 81 ? 11.234 12.261 -19.647 1.00 78.56 81 LYS A O 1
ATOM 656 N N . ASN A 1 82 ? 13.171 11.389 -20.368 1.00 84.69 82 ASN A N 1
ATOM 657 C CA . ASN A 1 82 ? 12.662 10.035 -20.603 1.00 84.69 82 ASN A CA 1
ATOM 658 C C . ASN A 1 82 ? 12.538 9.186 -19.331 1.00 84.69 82 ASN A C 1
ATOM 660 O O . ASN A 1 82 ? 11.849 8.166 -19.345 1.00 84.69 82 ASN A O 1
ATOM 664 N N . SER A 1 83 ? 13.136 9.608 -18.213 1.00 86.69 83 SER A N 1
ATOM 665 C CA . SER A 1 83 ? 13.090 8.849 -16.961 1.00 86.69 83 SER A CA 1
ATOM 666 C C . SER A 1 83 ? 11.660 8.694 -16.426 1.00 86.69 83 SER A C 1
ATOM 668 O O . SER A 1 83 ? 11.339 7.666 -15.840 1.00 86.69 83 SER A O 1
ATOM 670 N N . GLY A 1 84 ? 10.771 9.663 -16.673 1.00 86.81 84 GLY A N 1
ATOM 671 C CA . GLY A 1 84 ? 9.352 9.541 -16.317 1.00 86.81 84 GLY A CA 1
ATOM 672 C C . GLY A 1 84 ? 8.615 8.473 -17.134 1.00 86.81 84 GLY A C 1
ATOM 673 O O . GLY A 1 84 ? 7.861 7.682 -16.572 1.00 86.81 84 GLY A O 1
ATOM 674 N N . CYS A 1 85 ? 8.870 8.395 -18.443 1.00 91.12 85 CYS A N 1
ATOM 675 C CA . CYS A 1 85 ? 8.307 7.343 -19.296 1.00 91.12 85 CYS A CA 1
ATOM 676 C C . CYS A 1 85 ? 8.821 5.962 -18.874 1.00 91.12 85 CYS A C 1
ATOM 678 O O . CYS A 1 85 ? 8.041 5.020 -18.760 1.00 91.12 85 CYS A O 1
ATOM 680 N N . GLU A 1 86 ? 10.117 5.867 -18.572 1.00 94.62 86 GLU A N 1
ATOM 681 C CA . GLU A 1 86 ? 10.747 4.635 -18.096 1.00 94.62 86 GLU A CA 1
ATOM 682 C C . GLU A 1 86 ? 10.189 4.185 -16.740 1.00 94.62 86 GLU A C 1
ATOM 684 O O . GLU A 1 86 ? 10.030 2.991 -16.513 1.00 94.62 86 GLU A O 1
ATOM 689 N N . PHE A 1 87 ? 9.839 5.117 -15.847 1.00 93.81 87 PHE A N 1
ATOM 690 C CA . PHE A 1 87 ? 9.151 4.795 -14.597 1.00 93.81 87 PHE A CA 1
ATOM 691 C C . PHE A 1 87 ? 7.774 4.168 -14.846 1.00 93.81 87 PHE A C 1
ATOM 693 O O . PHE A 1 87 ? 7.454 3.133 -14.260 1.00 93.81 87 PHE A O 1
ATOM 700 N N . VAL A 1 88 ? 6.971 4.782 -15.723 1.00 94.00 88 VAL A N 1
ATOM 701 C CA . VAL A 1 88 ? 5.627 4.294 -16.074 1.00 94.00 88 VAL A CA 1
ATOM 702 C C . VAL A 1 88 ? 5.707 2.914 -16.729 1.00 94.00 88 VAL A C 1
ATOM 70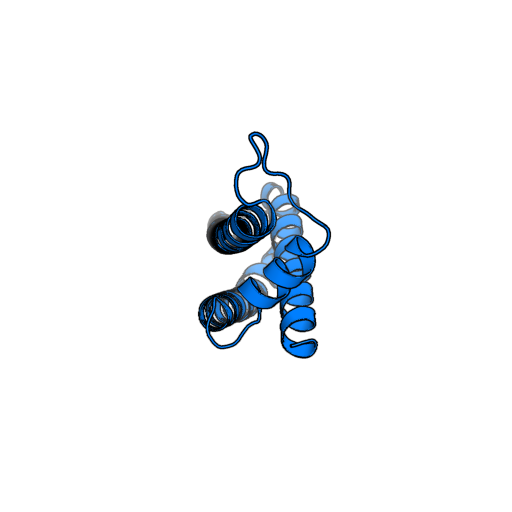4 O O . VAL A 1 88 ? 4.936 2.024 -16.369 1.00 94.00 88 VAL A O 1
ATOM 707 N N . ASP A 1 89 ? 6.668 2.707 -17.632 1.00 94.44 89 ASP A N 1
ATOM 708 C CA . ASP A 1 89 ? 6.902 1.399 -18.244 1.00 94.44 89 ASP A CA 1
ATOM 709 C C . ASP A 1 89 ? 7.423 0.383 -17.214 1.00 94.44 89 ASP A C 1
ATOM 711 O O . ASP A 1 89 ? 6.948 -0.745 -17.166 1.00 94.44 89 ASP A O 1
ATOM 715 N N . ALA A 1 90 ? 8.327 0.771 -16.308 1.00 95.88 90 ALA A N 1
ATOM 716 C CA . ALA A 1 90 ? 8.821 -0.100 -15.238 1.00 95.88 90 ALA A CA 1
ATOM 717 C C . ALA A 1 90 ? 7.701 -0.650 -14.351 1.00 95.88 90 ALA A C 1
ATOM 719 O O . ALA A 1 90 ? 7.686 -1.848 -14.064 1.00 95.88 90 ALA A O 1
ATOM 720 N N . ILE A 1 91 ? 6.768 0.207 -13.935 1.00 96.62 91 ILE A N 1
ATOM 721 C CA . ILE A 1 91 ? 5.728 -0.149 -12.966 1.00 96.62 91 ILE A CA 1
ATOM 722 C C . ILE A 1 91 ? 4.500 -0.823 -13.602 1.00 96.62 91 ILE A C 1
ATOM 724 O O . ILE A 1 91 ? 3.904 -1.698 -12.967 1.00 96.62 91 ILE A O 1
ATOM 728 N N . PHE A 1 92 ? 4.125 -0.448 -14.835 1.00 95.88 92 PHE A N 1
ATOM 729 C CA . PHE A 1 92 ? 2.911 -0.936 -15.514 1.00 95.88 92 PHE A CA 1
ATOM 730 C C . PHE A 1 92 ? 3.171 -1.733 -16.802 1.00 95.88 92 PHE A C 1
ATOM 732 O O . PHE A 1 92 ? 2.225 -2.262 -17.390 1.00 95.88 92 PHE A O 1
ATOM 739 N N . GLY A 1 93 ? 4.420 -1.831 -17.253 1.00 94.12 93 GLY A N 1
ATOM 740 C CA . GLY A 1 93 ? 4.813 -2.602 -18.428 1.00 94.12 93 GLY A CA 1
ATOM 741 C C . GLY A 1 93 ? 4.729 -4.105 -18.170 1.00 94.12 93 GLY A C 1
ATOM 742 O O . GLY A 1 93 ? 5.163 -4.605 -17.129 1.00 94.12 93 GLY A O 1
ATOM 743 N N . ARG A 1 94 ? 4.165 -4.835 -19.140 1.00 90.94 94 ARG A N 1
ATOM 744 C CA . ARG A 1 94 ? 3.814 -6.261 -19.019 1.00 90.94 94 ARG A CA 1
ATOM 745 C C . ARG A 1 94 ? 4.994 -7.150 -18.626 1.00 90.94 94 ARG A C 1
ATOM 747 O O . ARG A 1 94 ? 4.832 -8.032 -17.791 1.00 90.94 94 ARG A O 1
ATOM 754 N N . ASP A 1 95 ? 6.162 -6.871 -19.193 1.00 91.12 95 ASP A N 1
ATOM 755 C CA . ASP A 1 95 ? 7.379 -7.675 -19.027 1.00 91.12 95 ASP A CA 1
ATOM 756 C C . ASP A 1 95 ? 8.323 -7.114 -17.947 1.00 91.12 95 ASP A C 1
ATOM 758 O O . ASP A 1 95 ? 9.505 -7.459 -17.897 1.00 91.12 95 ASP A O 1
ATOM 762 N N . ARG A 1 96 ? 7.818 -6.216 -17.091 1.00 93.19 96 ARG A N 1
ATOM 763 C CA . ARG A 1 96 ? 8.576 -5.572 -16.011 1.00 93.19 96 ARG A CA 1
ATOM 764 C C . ARG A 1 96 ? 7.927 -5.837 -14.651 1.00 93.19 96 ARG A C 1
ATOM 766 O O . ARG A 1 96 ? 7.698 -6.990 -14.292 1.00 93.19 96 ARG A O 1
ATOM 773 N N . GLU A 1 97 ? 7.632 -4.804 -13.862 1.00 96.69 97 GLU A N 1
ATOM 774 C CA . GLU A 1 97 ? 7.122 -4.976 -12.499 1.00 96.69 97 GLU A CA 1
ATOM 775 C C . GLU A 1 97 ? 5.590 -5.063 -12.417 1.00 96.69 97 GLU A C 1
ATOM 777 O O . GLU A 1 97 ? 5.068 -5.156 -11.306 1.00 96.69 97 GLU A O 1
ATOM 782 N N . LEU A 1 98 ? 4.856 -5.106 -13.540 1.00 96.25 98 LEU A N 1
ATOM 783 C CA . LEU A 1 98 ? 3.384 -5.148 -13.538 1.00 96.25 98 LEU A CA 1
ATOM 784 C C . LEU A 1 98 ? 2.824 -6.253 -12.628 1.00 96.25 98 LEU A C 1
ATOM 786 O O . LEU A 1 98 ? 1.995 -5.974 -11.766 1.00 96.25 98 LEU A O 1
ATOM 790 N N . ALA A 1 99 ? 3.333 -7.484 -12.730 1.00 96.06 99 ALA A N 1
ATOM 791 C CA . ALA A 1 99 ? 2.871 -8.591 -11.886 1.00 96.06 99 ALA A CA 1
ATOM 792 C C . ALA A 1 99 ? 3.123 -8.340 -10.384 1.00 96.06 99 ALA A C 1
ATOM 794 O O . ALA A 1 99 ? 2.336 -8.745 -9.522 1.00 96.06 99 ALA A O 1
ATOM 795 N N . ARG A 1 100 ? 4.220 -7.648 -10.039 1.00 96.50 100 ARG A N 1
ATOM 796 C CA . ARG A 1 100 ? 4.513 -7.242 -8.656 1.00 96.50 100 ARG A CA 1
ATOM 797 C C . ARG A 1 100 ? 3.551 -6.146 -8.200 1.00 96.50 100 ARG A C 1
ATOM 799 O O . ARG A 1 100 ? 3.065 -6.221 -7.068 1.00 96.50 100 ARG A O 1
ATOM 806 N N . THR A 1 101 ? 3.269 -5.175 -9.067 1.00 97.56 101 THR A N 1
ATOM 807 C CA . THR A 1 101 ? 2.297 -4.098 -8.846 1.00 97.56 101 THR A CA 1
ATOM 808 C C . THR A 1 101 ? 0.907 -4.676 -8.570 1.00 97.56 101 THR A C 1
ATOM 810 O O . THR A 1 101 ? 0.332 -4.405 -7.518 1.00 97.56 101 THR A O 1
ATOM 813 N N . GLU A 1 102 ? 0.406 -5.569 -9.423 1.00 97.06 102 GLU A N 1
ATOM 814 C CA . GLU A 1 102 ? -0.916 -6.199 -9.279 1.00 97.06 102 GLU A CA 1
ATOM 815 C C . GLU A 1 102 ? -1.023 -7.071 -8.020 1.00 97.06 102 GLU A C 1
ATOM 817 O O . GLU A 1 102 ? -2.037 -7.049 -7.309 1.00 97.06 102 GLU A O 1
ATOM 822 N N . LYS A 1 103 ? 0.044 -7.806 -7.680 1.00 97.12 103 LYS A N 1
ATOM 823 C CA . LYS A 1 103 ? 0.107 -8.582 -6.433 1.00 97.12 103 LYS A CA 1
ATOM 824 C C . LYS A 1 103 ? 0.026 -7.679 -5.202 1.00 97.12 103 LYS A C 1
ATOM 826 O O . LYS A 1 103 ? -0.662 -8.013 -4.236 1.00 97.12 103 LYS A O 1
ATOM 831 N N . MET A 1 104 ? 0.719 -6.541 -5.220 1.00 97.56 104 MET A N 1
ATOM 832 C CA . MET A 1 104 ? 0.653 -5.552 -4.145 1.00 97.56 104 MET A CA 1
ATOM 833 C C . MET A 1 104 ? -0.746 -4.932 -4.044 1.00 97.56 104 MET A C 1
ATOM 835 O O . MET A 1 104 ? -1.295 -4.885 -2.945 1.00 97.56 104 MET A O 1
ATOM 839 N N . MET A 1 105 ? -1.345 -4.539 -5.173 1.00 98.31 105 MET A N 1
ATOM 840 C CA . MET A 1 105 ? -2.711 -4.003 -5.233 1.00 98.31 105 MET A CA 1
ATOM 841 C C . MET A 1 105 ? -3.731 -4.997 -4.669 1.00 98.31 105 MET A C 1
ATOM 843 O O . MET A 1 105 ? -4.578 -4.629 -3.863 1.00 98.31 105 MET A O 1
ATOM 847 N N . THR A 1 106 ? -3.603 -6.282 -5.004 1.00 98.31 106 THR A N 1
ATOM 848 C CA . THR A 1 106 ? -4.447 -7.348 -4.436 1.00 98.31 106 THR A CA 1
ATOM 849 C C . THR A 1 106 ? -4.310 -7.430 -2.914 1.00 98.31 106 THR A C 1
ATOM 851 O O . THR A 1 106 ? -5.311 -7.554 -2.208 1.00 98.31 106 THR A O 1
ATOM 854 N N . GLY A 1 107 ? -3.087 -7.291 -2.394 1.00 98.12 107 GLY A N 1
ATOM 855 C CA . GLY A 1 107 ? -2.837 -7.196 -0.955 1.00 98.12 107 GLY A CA 1
ATOM 856 C C . GLY A 1 107 ? -3.498 -5.976 -0.307 1.00 98.12 107 GLY A C 1
ATOM 857 O O . GLY A 1 107 ? -4.096 -6.116 0.756 1.00 98.12 107 GLY A O 1
ATOM 858 N N . MET A 1 108 ? -3.444 -4.809 -0.957 1.00 98.62 108 MET A N 1
ATOM 859 C CA . MET A 1 108 ? -4.104 -3.584 -0.484 1.00 98.62 108 MET A CA 1
ATOM 860 C C . MET A 1 108 ? -5.629 -3.728 -0.461 1.00 98.62 108 MET A C 1
ATOM 862 O O . MET A 1 108 ? -6.248 -3.355 0.531 1.00 98.62 108 MET A O 1
ATOM 866 N N . ARG A 1 109 ? -6.237 -4.329 -1.495 1.00 98.62 109 ARG A N 1
ATOM 867 C CA . ARG A 1 109 ? -7.687 -4.598 -1.533 1.00 98.62 109 ARG A CA 1
ATOM 868 C C . ARG A 1 109 ? -8.124 -5.499 -0.378 1.00 98.62 109 ARG A C 1
ATOM 870 O O . ARG A 1 109 ? -9.075 -5.179 0.329 1.00 98.62 109 ARG A O 1
ATOM 877 N N . LEU A 1 110 ? -7.408 -6.605 -0.166 1.00 98.62 110 LEU A N 1
ATOM 878 C CA . LEU A 1 110 ? -7.709 -7.538 0.920 1.00 98.62 110 LEU A CA 1
ATOM 879 C C . LEU A 1 110 ? -7.542 -6.881 2.294 1.00 98.62 110 LEU A C 1
ATOM 881 O O . LEU A 1 110 ? -8.391 -7.064 3.164 1.00 98.62 110 LEU A O 1
ATOM 885 N N . TRP A 1 111 ? -6.460 -6.126 2.488 1.00 98.69 111 TRP A N 1
ATOM 886 C CA . TRP A 1 111 ? -6.228 -5.384 3.724 1.00 98.69 111 TRP A CA 1
ATOM 887 C C . TRP A 1 111 ? -7.342 -4.366 3.979 1.00 98.69 111 TRP A C 1
ATOM 889 O O . TRP A 1 111 ? -7.896 -4.359 5.069 1.00 98.69 111 TRP A O 1
ATOM 899 N N . SER A 1 112 ? -7.727 -3.588 2.963 1.00 98.50 112 SER A N 1
A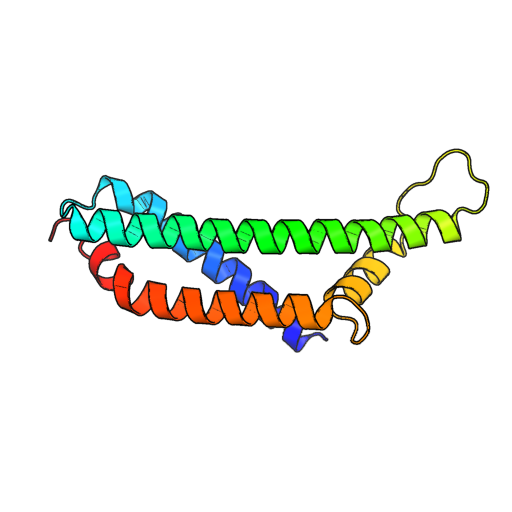TOM 900 C CA . SER A 1 112 ? -8.776 -2.563 3.040 1.00 98.50 112 SER A CA 1
ATOM 901 C C . SER A 1 112 ? -10.124 -3.158 3.462 1.00 98.50 112 SER A C 1
ATOM 903 O O . SER A 1 112 ? -10.726 -2.699 4.428 1.00 98.50 112 SER A O 1
ATOM 905 N N . MET A 1 113 ? -10.547 -4.254 2.818 1.00 98.62 113 MET A N 1
ATOM 906 C CA . MET A 1 113 ? -11.785 -4.959 3.175 1.00 98.62 113 MET A CA 1
ATOM 907 C C . MET A 1 113 ? -11.755 -5.491 4.614 1.00 98.62 113 MET A C 1
ATOM 909 O O . MET A 1 113 ? -12.733 -5.362 5.346 1.00 98.62 113 MET A O 1
ATOM 913 N N . ARG A 1 114 ? -10.627 -6.072 5.040 1.00 98.62 114 ARG A N 1
ATOM 914 C CA . ARG A 1 114 ? -10.485 -6.598 6.403 1.00 98.62 114 ARG A CA 1
ATOM 915 C C . ARG A 1 114 ? -10.438 -5.488 7.444 1.00 98.62 114 ARG A C 1
ATOM 917 O O . ARG A 1 114 ? -11.035 -5.649 8.501 1.00 98.62 114 ARG A O 1
ATOM 924 N N . PHE A 1 115 ? -9.766 -4.384 7.146 1.00 98.75 115 PHE A N 1
ATOM 925 C CA . PHE A 1 115 ? -9.747 -3.210 8.006 1.00 98.75 115 PHE A CA 1
ATOM 926 C C . PHE A 1 115 ? -11.174 -2.706 8.232 1.00 98.75 115 PHE A C 1
ATOM 928 O O . PHE A 1 115 ? -11.573 -2.496 9.370 1.00 98.75 115 PHE A O 1
ATOM 935 N N . ASP A 1 116 ? -11.977 -2.601 7.174 1.00 98.38 116 ASP A N 1
ATOM 936 C CA . ASP A 1 116 ? -13.367 -2.153 7.296 1.00 98.38 116 ASP A CA 1
ATOM 937 C C . ASP A 1 116 ? -14.216 -3.118 8.121 1.00 98.38 116 ASP A C 1
ATOM 939 O O . ASP A 1 116 ? -14.965 -2.689 8.993 1.00 98.38 116 ASP A O 1
ATOM 943 N N . ALA A 1 117 ? -14.050 -4.423 7.913 1.00 98.44 117 ALA A N 1
ATOM 944 C CA . ALA A 1 117 ? -14.801 -5.429 8.656 1.00 98.44 117 ALA A CA 1
ATOM 945 C C . ALA A 1 117 ? -14.454 -5.488 10.155 1.00 98.44 117 ALA A C 1
ATOM 947 O O . 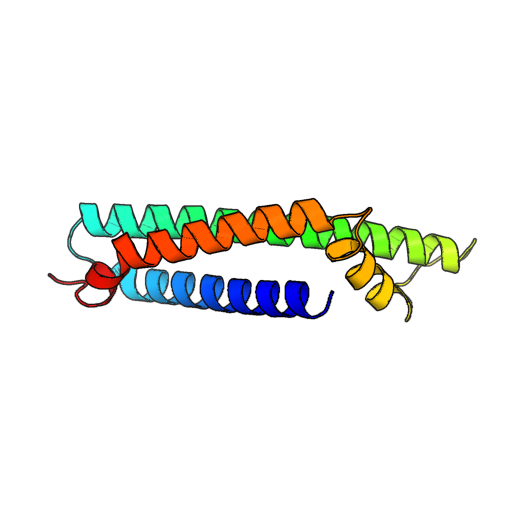ALA A 1 117 ? -15.301 -5.884 10.948 1.00 98.44 117 ALA A O 1
ATOM 948 N N . ASN A 1 118 ? -13.222 -5.145 10.546 1.00 98.25 118 ASN A N 1
ATOM 949 C CA . ASN A 1 118 ? -12.740 -5.353 11.918 1.00 98.25 118 ASN A CA 1
ATOM 950 C C . ASN A 1 118 ? -12.548 -4.051 12.705 1.00 98.25 118 ASN A C 1
ATOM 952 O O . ASN A 1 118 ? -12.693 -4.047 13.923 1.00 98.25 118 ASN A O 1
ATOM 956 N N . CYS A 1 119 ? -12.217 -2.947 12.037 1.00 98.19 119 CYS A N 1
ATOM 957 C CA . CYS A 1 119 ? -11.864 -1.691 12.691 1.00 98.19 119 CYS A CA 1
ATOM 958 C C . CYS A 1 119 ? -12.954 -0.624 12.581 1.00 98.19 119 CYS A C 1
ATOM 960 O O . CYS A 1 119 ? -12.956 0.289 13.398 1.00 98.19 119 CYS A O 1
ATOM 962 N N . GLU A 1 120 ? -13.883 -0.694 11.623 1.00 96.50 120 GLU A N 1
ATOM 963 C CA . GLU A 1 120 ? -14.817 0.417 11.383 1.00 96.50 120 GLU A CA 1
ATOM 964 C C . GLU A 1 120 ? -15.670 0.751 12.618 1.00 96.50 120 GLU A C 1
ATOM 966 O O . GLU A 1 120 ? -15.756 1.921 13.001 1.00 96.50 120 GLU A O 1
ATOM 971 N N . ASP A 1 121 ? -16.223 -0.259 13.292 1.00 96.94 121 ASP A N 1
ATOM 972 C CA . ASP A 1 121 ? -17.036 -0.057 14.498 1.00 96.94 121 ASP A CA 1
ATOM 973 C C . ASP A 1 121 ? -16.205 0.429 15.691 1.00 96.94 121 ASP A C 1
ATOM 975 O O . ASP A 1 121 ? -16.639 1.330 16.414 1.00 96.94 121 ASP A O 1
ATOM 979 N N . ILE A 1 122 ? -14.980 -0.088 15.847 1.00 97.88 122 ILE A N 1
ATOM 980 C CA . ILE A 1 122 ? -14.023 0.368 16.868 1.00 97.88 122 ILE A CA 1
ATOM 981 C C . ILE A 1 122 ? -13.707 1.852 16.655 1.00 97.88 122 ILE A C 1
ATOM 983 O O . ILE A 1 122 ? -13.727 2.646 17.591 1.00 97.88 122 ILE A O 1
ATOM 987 N N . LEU A 1 123 ? -13.442 2.254 15.410 1.00 97.44 123 LEU A N 1
ATOM 988 C CA . LEU A 1 123 ? -13.071 3.626 15.075 1.00 97.44 123 LEU A CA 1
ATOM 989 C C . LEU A 1 123 ? -14.254 4.597 15.158 1.00 97.44 123 LEU A C 1
ATOM 991 O O . LEU A 1 123 ? -14.035 5.796 15.338 1.00 97.44 123 LEU A O 1
ATOM 995 N N . ARG A 1 124 ? -15.492 4.110 15.007 1.00 96.69 124 ARG A N 1
ATOM 996 C CA . ARG A 1 124 ?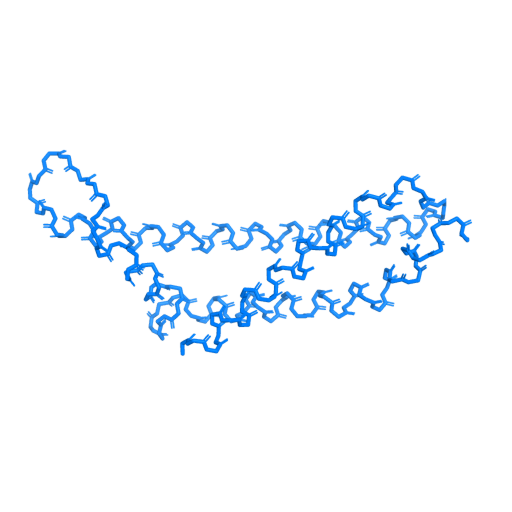 -16.717 4.897 15.221 1.00 96.69 124 ARG A CA 1
ATOM 997 C C . ARG A 1 124 ? -17.035 5.076 16.700 1.00 96.69 124 ARG A C 1
ATOM 999 O O . ARG A 1 124 ? -17.435 6.169 17.091 1.00 96.69 124 ARG A O 1
ATOM 1006 N N . ASN A 1 125 ? -16.822 4.039 17.509 1.00 96.06 125 ASN A N 1
ATOM 1007 C CA . ASN A 1 125 ? -17.159 4.018 18.930 1.00 96.06 125 ASN A CA 1
ATOM 1008 C C . ASN A 1 125 ? -15.939 3.645 19.795 1.00 96.06 125 ASN A C 1
ATOM 1010 O O . ASN A 1 125 ? -15.959 2.628 20.483 1.00 96.06 125 ASN A O 1
ATOM 1014 N N . PRO A 1 126 ? -14.867 4.458 19.808 1.00 92.94 126 PRO A N 1
ATOM 1015 C CA . PRO A 1 126 ? -13.598 4.069 20.433 1.00 92.94 126 PRO A CA 1
ATOM 1016 C C . PRO A 1 126 ? -13.678 3.895 21.959 1.00 92.94 126 PRO A C 1
ATOM 1018 O O . PRO A 1 126 ? -12.850 3.216 22.562 1.00 92.94 126 PRO A O 1
ATOM 1021 N N . SER A 1 127 ? -14.679 4.493 22.605 1.00 91.88 127 SER A N 1
ATOM 1022 C CA . SER A 1 127 ? -14.888 4.393 24.051 1.00 91.88 127 SER A CA 1
ATOM 1023 C C . SER A 1 127 ? -15.892 3.321 24.483 1.00 91.88 127 SER A C 1
ATOM 1025 O O . SER A 1 127 ? -16.152 3.253 25.687 1.00 91.88 127 SER A O 1
ATOM 1027 N N . ALA A 1 128 ? -16.507 2.604 23.535 1.00 77.94 128 ALA A N 1
ATOM 1028 C CA . ALA A 1 128 ? -17.482 1.549 23.818 1.00 77.94 128 ALA A CA 1
ATOM 1029 C C . ALA A 1 128 ? -16.829 0.303 24.432 1.00 77.94 128 ALA A C 1
ATOM 1031 O O . ALA A 1 128 ? -15.613 0.088 24.212 1.00 77.94 128 ALA A O 1
#

Organism: Zymoseptoria tritici (strain CBS 115943 / IPO323) (NCBI:txid336722)